Protein AF-A0A2H0RAU2-F1 (afdb_monomer_lite)

pLDDT: mean 83.81, std 12.38, range [54.09, 98.19]

Organism: NCBI:txid1975090

Secondary structure (DSSP, 8-state):
---------HHHHHHHHHHHHHTTS-HHHHHHHHHHHHHHHHHHHHHHS-HHHHHHHHHHHHHHTT-PPPTTTTT-HHHHH--

Structure (mmCIF, N/CA/C/O backbone):
data_AF-A0A2H0RAU2-F1
#
_entry.id   AF-A0A2H0RAU2-F1
#
loop_
_atom_site.group_PDB
_atom_site.id
_atom_site.type_symbol
_atom_site.label_atom_id
_atom_site.label_alt_id
_atom_site.label_comp_id
_atom_site.label_asym_id
_atom_site.label_entity_id
_atom_site.label_seq_id
_atom_site.pdbx_PDB_ins_code
_atom_site.Cartn_x
_atom_site.Cartn_y
_atom_site.Cartn_z
_atom_site.occupancy
_atom_site.B_iso_or_equiv
_atom_site.auth_seq_id
_atom_site.auth_comp_id
_atom_site.auth_asym_id
_atom_site.auth_atom_id
_atom_site.pdbx_PDB_model_num
ATOM 1 N N . MET A 1 1 ? -11.860 14.247 -6.152 1.00 77.12 1 MET A N 1
ATOM 2 C CA . MET A 1 1 ? -11.767 12.937 -5.468 1.00 77.12 1 MET A CA 1
ATOM 3 C C . MET A 1 1 ? -12.947 12.110 -5.926 1.00 77.12 1 MET A C 1
ATOM 5 O O . MET A 1 1 ? -14.067 12.589 -5.804 1.00 77.12 1 MET A O 1
ATOM 9 N N . GLU A 1 2 ? -12.703 10.918 -6.456 1.00 92.06 2 GLU A N 1
ATOM 10 C CA . GLU A 1 2 ? -13.767 9.977 -6.815 1.00 92.06 2 GLU A CA 1
ATOM 11 C C . GLU A 1 2 ? -14.062 9.051 -5.631 1.00 92.06 2 GLU A C 1
ATOM 13 O O . GLU A 1 2 ? -13.166 8.715 -4.850 1.00 92.06 2 GLU A O 1
ATOM 18 N N . ARG A 1 3 ? -15.334 8.680 -5.450 1.00 91.62 3 ARG A N 1
ATOM 19 C CA . ARG A 1 3 ? -15.748 7.748 -4.397 1.00 91.62 3 ARG A CA 1
ATOM 20 C C . ARG A 1 3 ? -15.792 6.339 -4.971 1.00 91.62 3 ARG A C 1
ATOM 22 O O . ARG A 1 3 ? -16.670 6.032 -5.767 1.00 91.62 3 ARG A O 1
ATOM 29 N N . THR A 1 4 ? -14.920 5.472 -4.474 1.00 93.50 4 THR A N 1
ATOM 30 C CA . THR A 1 4 ? -14.903 4.050 -4.836 1.00 93.50 4 THR A CA 1
ATOM 31 C C . THR A 1 4 ? -15.479 3.209 -3.701 1.00 93.50 4 THR A C 1
ATOM 33 O O . THR A 1 4 ? -15.172 3.436 -2.528 1.00 93.50 4 THR A O 1
ATOM 36 N N . GLN A 1 5 ? -16.323 2.237 -4.043 1.00 94.25 5 GLN A N 1
ATOM 37 C CA . GLN A 1 5 ? -16.814 1.214 -3.121 1.00 94.25 5 GLN A CA 1
ATOM 38 C C . GLN A 1 5 ? -16.121 -0.110 -3.440 1.00 94.25 5 GLN A C 1
ATOM 40 O O . GLN A 1 5 ? -16.001 -0.478 -4.605 1.00 94.25 5 GLN A O 1
ATOM 45 N N . ILE A 1 6 ? -15.659 -0.811 -2.407 1.00 93.31 6 ILE A N 1
ATOM 46 C CA . ILE A 1 6 ? -15.014 -2.119 -2.535 1.00 93.31 6 ILE A CA 1
ATOM 47 C C . ILE A 1 6 ? -15.705 -3.114 -1.611 1.00 93.31 6 ILE A C 1
ATOM 49 O O . ILE A 1 6 ? -16.049 -2.784 -0.474 1.00 93.31 6 ILE A O 1
ATOM 53 N N . TYR A 1 7 ? -15.898 -4.332 -2.101 1.00 96.56 7 TYR A N 1
ATOM 54 C CA . TYR A 1 7 ? -16.401 -5.437 -1.296 1.00 96.56 7 TYR A CA 1
ATOM 55 C C . TYR A 1 7 ? -15.228 -6.176 -0.664 1.00 96.56 7 TYR A C 1
ATOM 57 O O . TYR A 1 7 ? -14.260 -6.515 -1.340 1.00 96.56 7 TYR A O 1
ATOM 65 N N . LEU A 1 8 ? -15.324 -6.423 0.640 1.00 96.00 8 LEU A N 1
ATOM 66 C CA . LEU A 1 8 ? -14.299 -7.106 1.420 1.00 96.00 8 LEU A CA 1
ATOM 67 C C . LEU A 1 8 ? -14.932 -8.251 2.199 1.00 96.00 8 LEU A C 1
ATOM 69 O O . LEU A 1 8 ? -16.057 -8.136 2.692 1.00 96.00 8 LEU A O 1
ATOM 73 N N . LYS A 1 9 ? -14.182 -9.341 2.360 1.00 98.19 9 LYS A N 1
ATOM 74 C CA . LYS A 1 9 ? -14.540 -10.377 3.330 1.00 98.19 9 LYS A CA 1
ATOM 75 C C . LYS A 1 9 ? -14.438 -9.804 4.743 1.00 98.19 9 LYS A C 1
ATOM 77 O O . LYS A 1 9 ? -13.642 -8.899 4.999 1.00 98.19 9 LYS A O 1
ATOM 82 N N . LYS A 1 10 ? -15.203 -10.370 5.679 1.00 97.00 10 LYS A N 1
ATOM 83 C CA . LYS A 1 10 ? -15.217 -9.928 7.082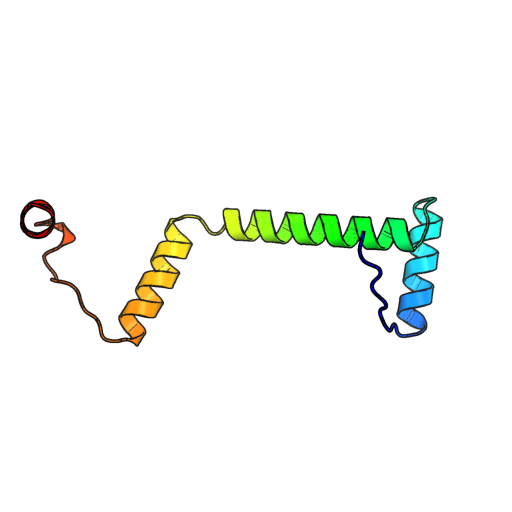 1.00 97.00 10 LYS A CA 1
ATOM 84 C C . LYS A 1 10 ? -13.807 -9.889 7.690 1.00 97.00 10 LYS A C 1
ATOM 86 O O . LYS A 1 10 ? -13.403 -8.860 8.216 1.00 97.00 10 LYS A O 1
ATOM 91 N N . GLU A 1 11 ? -13.040 -10.960 7.498 1.00 97.94 11 GLU A N 1
ATOM 92 C CA . GLU A 1 11 ? -11.653 -11.098 7.969 1.00 97.94 11 GLU A CA 1
ATOM 93 C C . GLU A 1 11 ? -10.739 -9.974 7.457 1.00 97.94 11 GLU A C 1
ATOM 95 O O . GLU A 1 11 ? -9.933 -9.426 8.204 1.00 97.94 11 GLU A O 1
ATOM 100 N N . GLN A 1 12 ? -10.900 -9.574 6.191 1.00 96.50 12 GLN A N 1
ATOM 101 C CA . GLN A 1 12 ? -10.127 -8.483 5.592 1.00 96.50 12 GLN A CA 1
ATOM 102 C C . GLN A 1 12 ? -10.519 -7.130 6.196 1.00 96.50 12 GLN A C 1
ATOM 104 O O . GLN A 1 12 ? -9.658 -6.293 6.460 1.00 96.50 12 GLN A O 1
ATOM 109 N N . GLY A 1 13 ? -11.816 -6.916 6.438 1.00 96.38 13 GLY A N 1
ATOM 110 C CA . GLY A 1 13 ? -12.312 -5.710 7.098 1.00 96.38 13 GLY A CA 1
ATOM 111 C C . GLY A 1 13 ? -11.797 -5.573 8.531 1.00 96.38 13 GLY A C 1
ATOM 112 O O . GLY A 1 13 ? -11.395 -4.481 8.936 1.00 96.38 13 GLY A O 1
ATOM 113 N N . ASP A 1 14 ? -11.768 -6.673 9.281 1.00 97.69 14 ASP A N 1
ATOM 114 C CA . ASP A 1 14 ? -11.274 -6.695 10.658 1.00 97.69 14 ASP A CA 1
ATOM 115 C C . ASP A 1 14 ? -9.755 -6.474 10.709 1.00 97.69 14 ASP A C 1
ATOM 117 O O . ASP A 1 14 ? -9.287 -5.626 11.472 1.00 97.69 14 ASP A O 1
ATOM 121 N N . PHE A 1 15 ? -9.003 -7.107 9.803 1.00 97.38 15 PHE A N 1
ATOM 122 C CA . PHE A 1 15 ? -7.570 -6.856 9.636 1.00 97.38 15 PHE A CA 1
ATOM 123 C C . PHE A 1 15 ? -7.269 -5.374 9.363 1.00 97.38 15 PHE A C 1
ATOM 125 O O . PHE A 1 15 ? -6.422 -4.771 10.022 1.00 97.38 15 PHE A O 1
ATOM 132 N N . LEU A 1 16 ? -7.987 -4.744 8.426 1.00 96.44 16 LEU A N 1
ATOM 133 C CA . LEU A 1 16 ? -7.772 -3.333 8.091 1.00 96.44 16 LEU A CA 1
ATOM 134 C C . LEU A 1 16 ? -8.065 -2.395 9.269 1.00 96.44 16 LEU A C 1
ATOM 136 O O . LEU A 1 16 ? -7.359 -1.401 9.442 1.00 96.44 16 LEU A O 1
ATOM 140 N N . LYS A 1 17 ? -9.079 -2.698 10.090 1.00 96.69 17 LYS A N 1
ATOM 141 C CA . LYS A 1 17 ? -9.378 -1.925 11.307 1.00 96.69 17 LYS A CA 1
ATOM 142 C C . LYS A 1 17 ? -8.260 -2.041 12.333 1.00 96.69 17 LYS A C 1
ATOM 144 O O . LYS A 1 17 ? -7.844 -1.022 12.880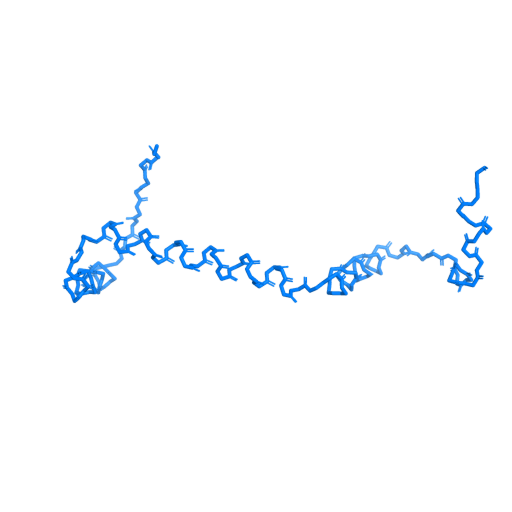 1.00 96.69 17 LYS A O 1
ATOM 149 N N . GLU A 1 18 ? -7.759 -3.251 12.569 1.00 97.81 18 GLU A N 1
ATOM 150 C CA . GLU A 1 18 ? -6.659 -3.486 13.504 1.00 97.81 18 GLU A CA 1
ATOM 151 C C . GLU A 1 18 ? -5.398 -2.727 13.072 1.00 97.81 18 GLU A C 1
ATOM 153 O O . GLU A 1 18 ? -4.773 -2.031 13.875 1.00 97.81 18 GLU A O 1
ATOM 158 N N . GLN A 1 19 ? -5.053 -2.795 11.784 1.00 97.12 19 GLN A N 1
ATOM 159 C CA . GLN A 1 19 ? -3.898 -2.077 11.251 1.00 97.12 19 GLN A CA 1
ATOM 160 C C . GLN A 1 19 ? -4.082 -0.559 11.317 1.00 97.12 19 GLN A C 1
ATOM 162 O O . GLN A 1 19 ? -3.161 0.153 11.718 1.00 97.12 19 GLN A O 1
ATOM 167 N N . ALA A 1 20 ? -5.268 -0.045 10.988 1.00 96.69 20 ALA A N 1
ATOM 168 C CA . ALA A 1 20 ? -5.555 1.381 11.105 1.00 96.69 20 ALA A CA 1
ATOM 169 C C . ALA A 1 20 ? -5.438 1.866 12.561 1.00 96.69 20 ALA A C 1
ATOM 171 O O . ALA A 1 20 ? -4.850 2.920 12.812 1.00 96.69 20 ALA A O 1
ATOM 172 N N . TYR A 1 21 ? -5.912 1.063 13.519 1.00 97.56 21 TYR A N 1
ATOM 173 C CA . TYR A 1 21 ? -5.783 1.344 14.947 1.00 97.56 21 TYR A CA 1
ATOM 174 C C . TYR A 1 21 ? -4.317 1.384 15.397 1.00 97.56 21 TYR A C 1
ATOM 176 O O . TYR A 1 21 ? -3.889 2.372 15.995 1.00 97.56 21 TYR A O 1
ATOM 184 N N . LYS A 1 22 ? -3.516 0.369 15.036 1.00 96.88 22 LYS A N 1
ATOM 185 C CA . LYS A 1 22 ? -2.068 0.327 15.325 1.00 96.88 22 LYS A CA 1
ATOM 186 C C . LYS A 1 22 ? -1.331 1.548 14.766 1.00 96.88 22 LYS A C 1
ATOM 188 O O . LYS A 1 22 ? -0.463 2.102 15.432 1.00 96.88 22 LYS A O 1
ATOM 193 N N . ASN A 1 23 ? -1.727 2.006 13.579 1.00 94.44 23 ASN A N 1
ATOM 194 C CA . ASN A 1 23 ? -1.152 3.173 12.908 1.00 94.44 23 ASN A CA 1
ATOM 195 C C . ASN A 1 23 ? -1.797 4.511 13.322 1.00 94.44 23 ASN A C 1
ATOM 197 O O . ASN A 1 23 ? -1.503 5.539 12.711 1.00 94.44 23 ASN A O 1
ATOM 201 N N . LYS A 1 24 ? -2.682 4.519 14.333 1.00 96.88 24 LYS A N 1
ATOM 202 C CA . LYS A 1 24 ? -3.396 5.709 14.837 1.00 96.88 24 LYS A CA 1
ATOM 203 C C . LYS A 1 24 ? -4.039 6.540 13.717 1.00 96.88 24 LYS A C 1
ATOM 205 O O . LYS A 1 24 ? -3.962 7.767 13.699 1.00 96.88 24 LYS A O 1
ATOM 210 N N . THR A 1 25 ? -4.652 5.862 12.752 1.00 97.06 25 THR A N 1
ATOM 211 C CA . THR A 1 25 ? -5.204 6.474 11.540 1.00 97.06 25 THR A CA 1
ATOM 212 C C . THR A 1 25 ? -6.579 5.892 11.211 1.00 97.06 25 THR A C 1
ATOM 214 O O . THR A 1 25 ? -7.034 4.938 11.838 1.00 97.06 25 THR A O 1
ATOM 217 N N . SER A 1 26 ? -7.277 6.463 10.228 1.00 97.00 26 SER A N 1
ATOM 218 C CA . SER A 1 26 ? -8.542 5.898 9.747 1.00 97.00 26 SER A CA 1
ATOM 219 C C . SER A 1 26 ? -8.301 4.796 8.719 1.00 97.00 26 SER A C 1
ATOM 221 O O . SER A 1 26 ? -7.331 4.846 7.960 1.00 97.00 26 SER A O 1
ATOM 223 N N . VAL A 1 27 ? -9.228 3.838 8.626 1.00 94.69 27 VAL A N 1
ATOM 224 C CA . VAL A 1 27 ? -9.172 2.755 7.626 1.00 94.69 27 VAL A CA 1
ATOM 225 C C . VAL A 1 27 ? -9.012 3.319 6.211 1.00 94.69 27 VAL A C 1
ATOM 227 O O . VAL A 1 27 ? -8.142 2.883 5.467 1.00 94.69 27 VAL A O 1
ATOM 230 N N . SER A 1 28 ? -9.759 4.368 5.857 1.00 94.81 28 SER A N 1
ATOM 231 C CA . SER A 1 28 ? -9.652 5.002 4.536 1.00 94.81 28 SER A CA 1
ATOM 232 C C . SER A 1 28 ? -8.299 5.674 4.291 1.00 94.81 28 SER A C 1
ATOM 234 O O . SER A 1 28 ? -7.837 5.741 3.154 1.00 94.81 28 SER A O 1
ATOM 236 N N . LYS A 1 29 ? -7.655 6.231 5.326 1.00 95.25 29 LYS A N 1
ATOM 237 C CA . LYS A 1 29 ? -6.314 6.821 5.193 1.00 95.25 29 LYS A CA 1
ATOM 238 C C . LYS A 1 29 ? -5.247 5.729 5.085 1.00 95.25 29 LYS A C 1
ATOM 240 O O . LYS A 1 29 ? -4.339 5.871 4.276 1.00 95.25 29 LYS A O 1
ATOM 245 N N . PHE A 1 30 ? -5.407 4.634 5.822 1.00 95.75 30 PHE A N 1
ATOM 246 C CA . PHE A 1 30 ? -4.539 3.464 5.733 1.00 95.75 30 PHE A CA 1
ATOM 247 C C . PHE A 1 30 ? -4.600 2.794 4.352 1.00 95.75 30 PHE A C 1
ATOM 249 O O . PHE A 1 30 ? -3.561 2.573 3.740 1.00 95.75 30 PHE A O 1
ATOM 256 N N . ILE A 1 31 ? -5.806 2.558 3.818 1.00 95.25 31 ILE A N 1
ATOM 257 C CA . ILE A 1 31 ? -5.990 1.984 2.475 1.00 95.25 31 ILE A CA 1
ATOM 258 C C . ILE A 1 31 ? -5.325 2.866 1.416 1.00 95.25 31 ILE A C 1
ATOM 260 O O . ILE A 1 31 ? -4.574 2.353 0.596 1.00 95.25 31 ILE A O 1
ATOM 264 N N . ARG A 1 32 ? -5.556 4.187 1.455 1.00 95.06 32 ARG A N 1
ATOM 265 C CA . ARG A 1 32 ? -4.913 5.121 0.515 1.00 95.06 32 ARG A CA 1
ATOM 266 C C . ARG A 1 32 ? -3.394 5.030 0.579 1.00 95.06 32 ARG A C 1
ATOM 268 O O . ARG A 1 32 ? -2.768 4.861 -0.453 1.00 95.06 32 ARG A O 1
ATOM 275 N N . HIS A 1 33 ? -2.828 5.031 1.783 1.00 94.69 33 HIS A N 1
ATOM 276 C CA . HIS A 1 33 ? -1.385 4.909 1.957 1.00 94.69 33 HIS A CA 1
ATOM 277 C C . HIS A 1 33 ? -0.820 3.610 1.359 1.00 94.69 33 HIS A C 1
ATOM 279 O O . HIS A 1 33 ? 0.201 3.648 0.681 1.00 94.69 33 HIS A O 1
ATOM 285 N N . ILE A 1 34 ? -1.494 2.471 1.556 1.00 94.62 34 ILE A N 1
ATOM 286 C CA . ILE A 1 34 ? -1.079 1.198 0.945 1.00 94.62 34 ILE A CA 1
ATOM 287 C C . ILE A 1 34 ? -1.146 1.271 -0.582 1.00 94.62 34 ILE A C 1
ATOM 289 O O . ILE A 1 34 ? -0.223 0.810 -1.253 1.00 94.62 34 ILE A O 1
ATOM 293 N N . VAL A 1 35 ? -2.227 1.830 -1.130 1.00 94.44 35 VAL A N 1
ATOM 294 C CA . VAL A 1 35 ? -2.388 1.991 -2.581 1.00 94.44 35 VAL A CA 1
ATOM 295 C C . VAL A 1 35 ? -1.272 2.871 -3.141 1.00 94.44 35 VAL A C 1
ATOM 297 O O . VAL A 1 35 ? -0.634 2.476 -4.112 1.00 94.44 35 VAL A O 1
ATOM 300 N N . ASP A 1 36 ? -0.967 3.993 -2.489 1.00 95.06 36 ASP A N 1
ATOM 301 C CA . ASP A 1 36 ? 0.114 4.895 -2.896 1.00 95.06 36 ASP A CA 1
ATOM 302 C C . ASP A 1 36 ? 1.472 4.177 -2.902 1.00 95.06 36 ASP A C 1
ATOM 304 O O . ASP A 1 36 ? 2.228 4.286 -3.868 1.00 95.06 36 ASP A O 1
ATOM 308 N N . LEU A 1 37 ? 1.768 3.391 -1.860 1.00 93.38 37 LEU A N 1
ATOM 309 C CA . LEU A 1 37 ? 2.996 2.596 -1.787 1.00 93.38 37 LEU A CA 1
ATOM 310 C C . LEU A 1 37 ? 3.075 1.565 -2.917 1.00 93.38 37 LEU A C 1
ATOM 312 O O . LEU A 1 37 ? 4.127 1.418 -3.536 1.00 93.38 37 LEU A O 1
ATOM 316 N N . LYS A 1 38 ? 1.970 0.875 -3.221 1.00 92.94 38 LYS A N 1
ATOM 317 C CA . LYS A 1 38 ? 1.931 -0.108 -4.310 1.00 92.94 38 LYS A CA 1
ATOM 318 C C . LYS A 1 38 ? 2.083 0.537 -5.683 1.00 92.94 38 LYS A C 1
ATOM 320 O O . LYS A 1 38 ? 2.824 0.019 -6.512 1.00 92.94 38 LYS A O 1
ATOM 325 N N . MET A 1 39 ? 1.467 1.696 -5.901 1.00 90.75 39 MET A N 1
ATOM 326 C CA . MET A 1 39 ? 1.660 2.469 -7.128 1.00 90.75 39 MET A CA 1
ATOM 327 C C . MET A 1 39 ? 3.115 2.920 -7.288 1.00 90.75 39 MET A C 1
ATOM 329 O O . MET A 1 39 ? 3.672 2.829 -8.380 1.00 90.75 39 MET A O 1
ATOM 333 N N . GLN A 1 40 ? 3.756 3.378 -6.209 1.00 89.38 40 GLN A N 1
ATOM 334 C CA . GLN A 1 40 ? 5.173 3.744 -6.240 1.00 89.38 40 GLN A CA 1
ATOM 335 C C . GLN A 1 40 ? 6.069 2.538 -6.533 1.00 89.38 40 GLN A C 1
ATOM 337 O O . GLN A 1 40 ? 6.981 2.651 -7.350 1.00 89.38 40 GLN A O 1
ATOM 342 N N . GLU A 1 41 ? 5.797 1.387 -5.916 1.00 87.75 41 GLU A N 1
ATOM 343 C CA . GLU A 1 41 ? 6.528 0.142 -6.160 1.00 87.75 41 GLU A CA 1
ATOM 344 C C . GLU A 1 41 ? 6.425 -0.288 -7.630 1.00 87.75 41 GLU A C 1
ATOM 346 O O . GLU A 1 41 ? 7.446 -0.568 -8.255 1.00 87.75 41 GLU A O 1
ATOM 351 N N . GLU A 1 42 ? 5.229 -0.250 -8.226 1.00 82.62 42 GLU A N 1
ATOM 352 C CA . GLU A 1 42 ? 5.048 -0.539 -9.652 1.00 82.62 42 GLU A CA 1
ATOM 353 C C . GLU A 1 42 ? 5.792 0.442 -10.557 1.00 82.62 42 GLU A C 1
ATOM 355 O O . GLU A 1 42 ? 6.3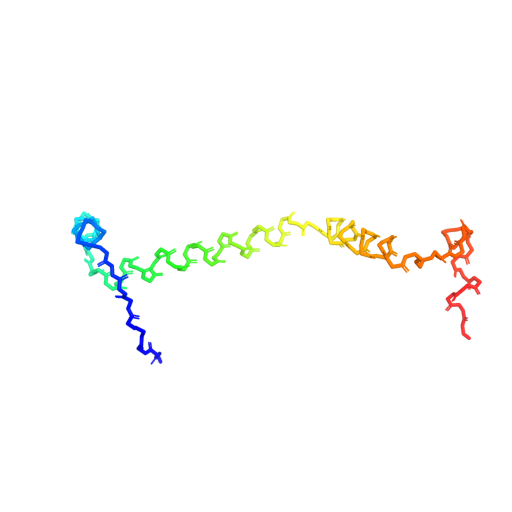98 0.030 -11.544 1.00 82.62 42 GLU A O 1
ATOM 360 N N . VAL A 1 43 ? 5.771 1.739 -10.241 1.00 77.50 43 VAL A N 1
ATOM 361 C CA . VAL A 1 43 ? 6.511 2.746 -11.014 1.00 77.50 43 VAL A CA 1
ATOM 362 C C . VAL A 1 43 ? 8.015 2.499 -10.911 1.00 77.50 43 VAL A C 1
ATOM 364 O O . VAL A 1 43 ? 8.716 2.590 -11.917 1.00 77.50 43 VAL A O 1
ATOM 367 N N . ILE A 1 44 ? 8.521 2.154 -9.726 1.00 71.94 44 ILE A N 1
ATOM 368 C CA . ILE A 1 44 ? 9.931 1.810 -9.526 1.00 71.94 44 ILE A CA 1
ATOM 369 C C . ILE A 1 44 ? 10.282 0.533 -10.289 1.00 71.94 44 ILE A C 1
ATOM 371 O O . ILE A 1 44 ? 11.307 0.519 -10.957 1.00 71.94 44 ILE A O 1
ATOM 375 N N . LEU A 1 45 ? 9.445 -0.507 -10.252 1.00 69.88 45 LEU A N 1
ATOM 376 C CA . LEU A 1 45 ? 9.652 -1.750 -11.004 1.00 69.88 45 LEU A CA 1
ATOM 377 C C . LEU A 1 45 ? 9.632 -1.514 -12.517 1.00 69.88 45 LEU A C 1
ATOM 379 O O . LEU A 1 45 ? 10.519 -1.993 -13.218 1.00 69.88 45 LEU A O 1
ATOM 383 N N . LYS A 1 46 ? 8.688 -0.711 -13.018 1.00 65.44 46 LYS A N 1
ATOM 384 C CA . LYS A 1 46 ? 8.628 -0.306 -14.431 1.00 65.44 46 LYS A CA 1
ATOM 385 C C . LYS A 1 46 ? 9.834 0.533 -14.851 1.00 65.44 46 LYS A C 1
ATOM 387 O O . LYS A 1 46 ? 10.274 0.410 -15.982 1.00 65.44 46 LYS A O 1
ATOM 392 N N . ARG A 1 47 ? 10.385 1.359 -13.955 1.00 61.91 47 ARG A N 1
ATOM 393 C CA . ARG A 1 47 ? 11.634 2.107 -14.196 1.00 61.91 47 ARG A CA 1
ATOM 394 C C . ARG A 1 47 ? 12.889 1.240 -14.054 1.00 61.91 47 ARG A C 1
ATOM 396 O O . ARG A 1 47 ? 13.899 1.545 -14.678 1.00 61.91 47 ARG A O 1
ATOM 403 N N . LYS A 1 48 ? 12.845 0.197 -13.216 1.00 56.44 48 LYS A N 1
ATOM 404 C CA . LYS A 1 48 ? 13.927 -0.783 -13.021 1.00 56.44 48 LYS A CA 1
ATOM 405 C C . LYS A 1 48 ? 14.020 -1.790 -14.156 1.00 56.44 48 LYS A C 1
ATOM 407 O O . LYS A 1 48 ? 15.126 -2.259 -14.402 1.00 56.44 48 LYS A O 1
ATOM 412 N N . LYS A 1 49 ? 12.912 -2.077 -14.849 1.00 54.09 49 LYS A N 1
ATOM 413 C CA . LYS A 1 49 ? 12.953 -2.579 -16.223 1.00 54.09 49 LYS A CA 1
ATOM 414 C C . LYS A 1 49 ? 13.628 -1.499 -17.068 1.00 54.09 49 LYS A C 1
ATOM 416 O O . LYS A 1 49 ? 12.986 -0.559 -17.529 1.00 54.09 49 LYS A O 1
ATOM 421 N N . GLY A 1 50 ? 14.954 -1.545 -17.136 1.00 59.00 50 GLY A N 1
ATOM 422 C CA . GLY A 1 50 ? 15.746 -0.556 -17.855 1.00 59.00 50 GLY A CA 1
ATOM 423 C C . GLY A 1 50 ? 15.416 -0.574 -19.346 1.00 59.00 50 GLY A C 1
ATOM 424 O O . GLY A 1 50 ? 14.756 -1.489 -19.836 1.00 59.00 50 GLY A O 1
ATOM 425 N N . GLY A 1 51 ? 15.933 0.404 -20.095 1.00 59.56 51 GLY A N 1
ATOM 426 C CA . GLY A 1 51 ? 15.779 0.434 -21.555 1.00 59.56 51 GLY A CA 1
ATOM 427 C C . GLY A 1 51 ? 16.166 -0.889 -22.229 1.00 59.56 51 GLY A C 1
ATOM 428 O O . GLY A 1 51 ? 15.548 -1.261 -23.213 1.00 59.56 51 GLY A O 1
ATOM 429 N N . ALA A 1 52 ? 17.106 -1.645 -21.652 1.00 61.75 52 ALA A N 1
ATOM 430 C CA . ALA A 1 52 ? 17.478 -2.978 -22.119 1.00 61.75 52 ALA A CA 1
ATOM 431 C C . ALA A 1 52 ? 16.338 -4.011 -22.021 1.00 61.75 52 ALA A C 1
ATOM 433 O O . ALA A 1 52 ? 16.130 -4.749 -22.974 1.00 61.75 52 ALA A O 1
ATOM 434 N N . ASP A 1 53 ? 15.566 -4.035 -20.930 1.00 66.69 53 ASP A N 1
ATOM 435 C CA . ASP A 1 53 ? 14.444 -4.975 -20.782 1.00 66.69 53 ASP A CA 1
ATOM 436 C C . ASP A 1 53 ? 13.288 -4.609 -21.717 1.00 66.69 53 ASP A C 1
ATOM 438 O O . ASP A 1 53 ? 12.667 -5.487 -22.305 1.00 66.69 53 ASP A O 1
ATOM 442 N N . TYR A 1 54 ? 13.040 -3.310 -21.919 1.00 70.75 54 TYR A N 1
ATOM 443 C CA . TYR A 1 54 ? 12.086 -2.839 -22.927 1.00 70.75 54 TYR A CA 1
ATOM 444 C C . TYR A 1 54 ? 12.523 -3.213 -24.351 1.00 70.75 54 TYR A C 1
ATOM 446 O O . TYR A 1 54 ? 11.705 -3.653 -25.152 1.00 70.75 54 TYR A O 1
ATOM 454 N N . LEU A 1 55 ? 13.816 -3.074 -24.665 1.00 69.69 55 LEU A N 1
ATOM 455 C CA . LEU A 1 55 ? 14.369 -3.485 -25.956 1.00 69.69 55 LEU A CA 1
ATOM 456 C C . LEU A 1 55 ? 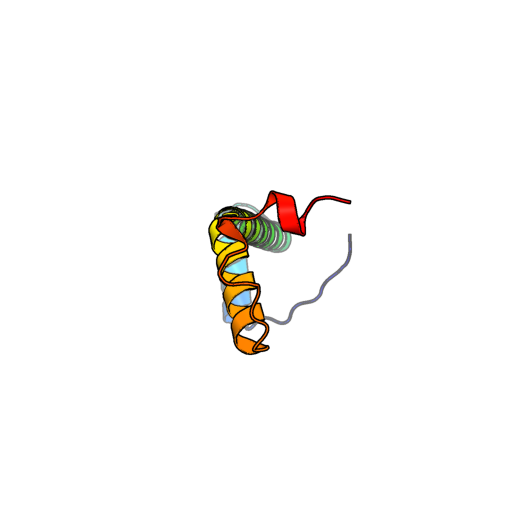14.245 -4.999 -26.161 1.00 69.69 55 LEU A C 1
ATOM 458 O O . LEU A 1 55 ? 13.915 -5.423 -27.262 1.00 69.69 55 LEU A O 1
ATOM 462 N N . MET A 1 56 ? 14.450 -5.806 -25.118 1.00 76.94 56 MET A N 1
ATOM 463 C CA . MET A 1 56 ? 14.249 -7.256 -25.193 1.00 76.94 56 MET A CA 1
ATOM 464 C C . MET A 1 56 ? 12.771 -7.629 -25.357 1.00 76.94 56 MET A C 1
ATOM 466 O O . MET A 1 56 ? 12.457 -8.499 -26.164 1.00 76.94 56 MET A O 1
ATOM 470 N N . ASP A 1 57 ? 11.859 -6.956 -24.648 1.00 77.69 57 ASP A N 1
ATOM 471 C CA . ASP A 1 57 ? 10.412 -7.151 -24.808 1.00 77.69 57 ASP A CA 1
ATOM 472 C C . ASP A 1 57 ? 9.973 -6.822 -26.255 1.00 77.69 57 ASP A C 1
ATOM 474 O O . ASP A 1 57 ? 9.216 -7.590 -26.852 1.00 77.69 57 ASP A O 1
ATOM 478 N N . LEU A 1 58 ? 10.525 -5.756 -26.851 1.00 74.62 58 LEU A N 1
ATOM 479 C CA . LEU A 1 58 ? 10.295 -5.376 -28.250 1.00 74.62 58 LEU A CA 1
ATOM 480 C C . LEU A 1 58 ? 10.873 -6.405 -29.238 1.00 74.62 58 LEU A C 1
ATOM 482 O O . LEU A 1 58 ? 10.208 -6.777 -30.200 1.00 74.62 58 LEU A O 1
ATOM 486 N N . VAL A 1 59 ? 12.096 -6.896 -29.005 1.00 77.19 59 VAL A N 1
ATOM 487 C CA . VAL A 1 59 ? 12.716 -7.939 -29.843 1.00 77.19 59 VAL A CA 1
ATOM 488 C C . VAL A 1 59 ? 11.880 -9.219 -29.814 1.00 77.19 59 VAL A C 1
ATOM 490 O O . VAL A 1 59 ? 11.586 -9.774 -30.867 1.00 77.19 59 VAL A O 1
ATOM 493 N N . ASN A 1 60 ? 11.412 -9.635 -28.635 1.00 78.12 60 ASN A N 1
ATOM 494 C CA . ASN A 1 60 ? 10.546 -10.807 -28.484 1.00 78.12 60 ASN A CA 1
ATOM 495 C C . ASN A 1 60 ? 9.179 -10.635 -29.172 1.00 78.12 60 ASN A C 1
ATOM 497 O O . ASN A 1 60 ? 8.521 -11.615 -29.517 1.00 78.12 60 ASN A O 1
ATOM 501 N N . GLU A 1 61 ? 8.677 -9.408 -29.306 1.00 76.75 61 GLU A N 1
ATOM 502 C CA . GLU A 1 61 ? 7.460 -9.102 -30.067 1.00 76.75 61 GLU A CA 1
ATOM 503 C C . GLU A 1 61 ? 7.710 -9.187 -31.577 1.00 76.75 61 GLU A C 1
ATOM 505 O O . GLU A 1 61 ? 6.995 -9.905 -32.269 1.00 76.75 61 GLU A O 1
ATOM 510 N N . VAL A 1 62 ? 8.793 -8.578 -32.062 1.00 77.31 62 VAL A N 1
ATOM 511 C CA . VAL A 1 62 ? 9.208 -8.609 -33.474 1.00 77.31 62 VAL A CA 1
ATOM 512 C C . VAL A 1 62 ? 9.522 -10.034 -33.958 1.00 77.31 62 VAL A C 1
ATOM 514 O O . VAL A 1 62 ? 9.124 -10.407 -35.061 1.00 77.31 62 VAL A O 1
ATOM 517 N N . GLU A 1 63 ? 10.167 -10.863 -33.129 1.00 73.81 63 GLU A N 1
ATOM 518 C CA . GLU A 1 63 ? 10.421 -12.279 -33.438 1.00 73.81 63 GLU A CA 1
ATOM 519 C C . GLU A 1 63 ? 9.131 -13.105 -33.540 1.00 73.81 63 GLU A C 1
ATOM 521 O O . GLU A 1 63 ? 9.061 -14.033 -34.343 1.00 73.81 63 GLU A O 1
ATOM 526 N N . ARG A 1 64 ? 8.091 -12.771 -32.764 1.00 75.62 64 ARG A N 1
ATOM 527 C CA . ARG A 1 64 ? 6.785 -13.452 -32.841 1.00 75.62 64 ARG A CA 1
ATOM 528 C C . ARG A 1 64 ? 6.018 -13.116 -34.115 1.00 75.62 64 ARG A C 1
ATOM 530 O O . ARG A 1 64 ? 5.206 -13.927 -34.552 1.00 75.62 64 ARG A O 1
ATOM 537 N N . GLU A 1 65 ? 6.265 -11.946 -34.689 1.00 78.56 65 GLU A N 1
ATOM 538 C CA . GLU A 1 65 ? 5.643 -11.496 -35.937 1.00 78.56 65 GLU A CA 1
ATOM 539 C C . GLU A 1 65 ? 6.436 -11.913 -37.191 1.00 78.56 65 GLU A C 1
ATOM 541 O O . GLU A 1 65 ? 6.020 -11.597 -38.304 1.00 78.56 65 GLU A O 1
ATOM 546 N N . ASP A 1 66 ? 7.543 -12.653 -37.030 1.00 72.25 66 ASP A N 1
ATOM 547 C CA . ASP A 1 66 ? 8.430 -13.126 -38.110 1.00 72.25 66 ASP A CA 1
ATOM 548 C C . ASP A 1 66 ? 9.054 -11.975 -38.937 1.00 72.25 66 ASP A C 1
ATOM 550 O O . ASP A 1 66 ? 9.444 -12.122 -40.099 1.00 72.25 66 ASP A O 1
ATOM 554 N N . ILE A 1 67 ? 9.153 -10.785 -38.331 1.00 71.19 67 ILE A N 1
ATOM 555 C CA . ILE A 1 67 ? 9.677 -9.577 -38.972 1.00 71.19 67 ILE A CA 1
ATOM 556 C C . ILE A 1 67 ? 11.185 -9.511 -38.727 1.00 71.19 67 ILE A C 1
ATOM 558 O O . ILE A 1 67 ? 11.653 -9.080 -37.676 1.00 71.19 67 ILE A O 1
ATOM 562 N N . TYR A 1 68 ? 11.981 -9.893 -39.724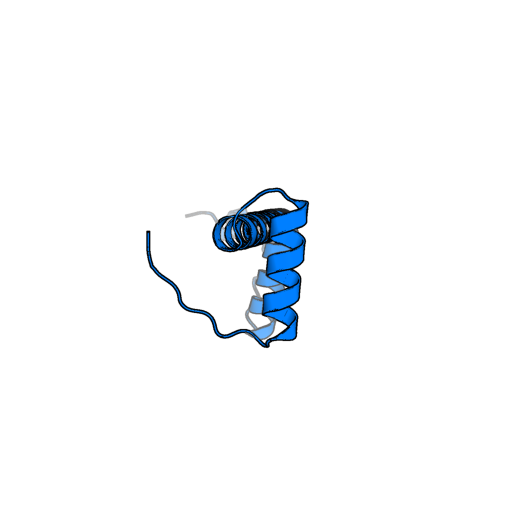 1.00 74.50 68 TYR A N 1
ATOM 563 C CA . TYR A 1 68 ? 13.439 -9.803 -39.641 1.00 74.50 68 TYR A CA 1
ATOM 564 C C . TYR A 1 68 ? 13.977 -8.570 -40.365 1.00 74.50 68 TYR A C 1
ATOM 566 O O . TYR A 1 68 ? 13.737 -8.361 -41.555 1.00 74.50 68 TYR A O 1
ATOM 574 N N . GLY A 1 69 ? 14.768 -7.768 -39.651 1.00 72.62 69 GLY A N 1
ATOM 575 C CA . GLY A 1 69 ? 15.554 -6.695 -40.252 1.00 72.62 69 GLY A CA 1
ATOM 576 C C . GLY A 1 69 ? 16.772 -7.221 -41.030 1.00 72.62 69 GLY A C 1
ATOM 577 O O . GLY A 1 69 ? 17.160 -8.387 -40.895 1.00 72.62 69 GLY A O 1
ATOM 578 N N . PRO A 1 70 ? 17.431 -6.367 -41.830 1.00 79.62 70 PRO A N 1
ATOM 579 C CA . PRO A 1 70 ? 18.674 -6.724 -42.505 1.00 79.62 70 PRO A CA 1
ATOM 580 C C . PRO A 1 70 ? 19.737 -7.186 -41.498 1.00 79.62 70 PRO A C 1
ATOM 582 O O . PRO A 1 70 ? 20.037 -6.487 -40.531 1.00 79.62 70 PRO A O 1
ATOM 585 N N . LYS A 1 71 ? 20.354 -8.353 -41.728 1.00 79.81 71 LYS A N 1
ATOM 586 C CA . LYS A 1 71 ? 21.398 -8.908 -40.836 1.00 79.81 71 LYS A CA 1
ATOM 587 C C . LYS A 1 71 ? 22.631 -8.003 -40.717 1.00 79.81 71 LYS A C 1
ATOM 589 O O . LYS A 1 71 ? 23.419 -8.138 -39.785 1.00 79.81 71 LYS A O 1
ATOM 594 N N . ASP A 1 72 ? 22.812 -7.100 -41.675 1.00 84.69 72 ASP A N 1
ATOM 595 C CA . ASP A 1 72 ? 23.893 -6.125 -41.735 1.00 84.69 72 ASP A CA 1
ATOM 596 C C . ASP A 1 72 ? 23.507 -4.749 -41.166 1.00 84.69 72 ASP A C 1
ATOM 598 O O . ASP A 1 72 ? 24.356 -3.861 -41.153 1.00 84.69 72 ASP A O 1
ATOM 602 N N . LEU A 1 73 ? 22.280 -4.568 -40.656 1.00 80.44 73 LEU A N 1
ATOM 603 C CA . LEU A 1 73 ? 21.772 -3.288 -40.143 1.00 80.44 73 LEU A CA 1
ATOM 604 C C . LEU A 1 73 ? 22.701 -2.675 -39.086 1.00 80.44 73 LEU A C 1
ATOM 606 O O . LEU A 1 73 ? 23.014 -1.491 -39.153 1.00 80.44 73 LEU A O 1
ATOM 610 N N . ALA A 1 74 ? 23.213 -3.493 -38.160 1.00 77.62 74 ALA A N 1
ATOM 611 C CA . ALA A 1 74 ? 24.129 -3.036 -37.113 1.00 77.62 74 ALA A CA 1
ATOM 612 C C . ALA A 1 74 ? 25.490 -2.555 -37.654 1.00 77.62 74 ALA A C 1
ATOM 614 O O . ALA A 1 74 ? 26.149 -1.740 -37.017 1.00 77.62 74 ALA A O 1
ATOM 615 N N . LYS A 1 75 ? 25.926 -3.060 -38.817 1.00 82.75 75 LYS A N 1
ATOM 616 C CA . LYS A 1 75 ? 27.200 -2.678 -39.451 1.00 82.75 75 LYS A CA 1
ATOM 617 C C . LYS A 1 75 ? 27.038 -1.534 -40.449 1.00 82.75 75 LYS A C 1
ATOM 619 O O . LYS A 1 75 ? 27.970 -0.766 -40.638 1.00 82.75 75 LYS A O 1
ATOM 624 N N . ASN A 1 76 ? 25.865 -1.427 -41.067 1.00 81.69 76 ASN A N 1
ATOM 625 C CA . ASN A 1 76 ? 25.577 -0.508 -42.164 1.00 81.69 76 ASN A CA 1
ATOM 626 C C . ASN A 1 76 ? 24.496 0.507 -41.776 1.00 81.69 76 ASN A C 1
ATOM 628 O O . ASN A 1 76 ? 23.640 0.832 -42.593 1.00 81.69 76 ASN A O 1
ATOM 632 N N . HIS A 1 77 ? 24.524 0.999 -40.537 1.00 75.31 77 HIS A 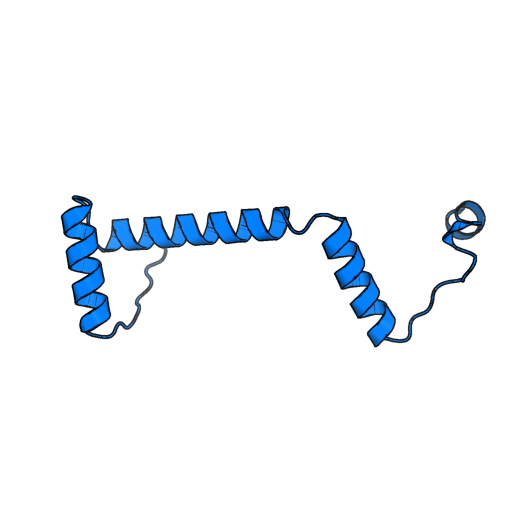N 1
ATOM 633 C CA . HIS A 1 77 ? 23.508 1.911 -40.007 1.00 75.31 77 HIS A CA 1
ATOM 634 C C . HIS A 1 77 ? 23.280 3.118 -40.933 1.00 75.31 77 HIS A C 1
ATOM 636 O O . HIS A 1 77 ? 22.153 3.358 -41.361 1.00 75.31 77 HIS A O 1
ATOM 642 N N . ASP A 1 78 ? 24.362 3.778 -41.358 1.00 81.25 78 ASP A N 1
ATOM 643 C CA . ASP A 1 78 ? 24.304 4.957 -42.229 1.00 81.25 78 ASP A CA 1
ATOM 644 C C . ASP A 1 78 ? 23.600 4.679 -43.561 1.00 81.25 78 ASP A C 1
ATOM 646 O O . ASP A 1 78 ? 22.828 5.504 -44.033 1.00 81.25 78 ASP A O 1
ATOM 650 N N . LYS A 1 79 ? 23.775 3.488 -44.142 1.00 80.75 79 LYS A N 1
ATOM 651 C CA . LYS A 1 79 ? 23.109 3.096 -45.396 1.00 80.75 79 LYS A CA 1
ATOM 652 C C . LYS A 1 79 ? 21.582 3.085 -45.266 1.00 80.75 79 LYS A C 1
ATOM 654 O O . LYS A 1 79 ? 20.890 3.324 -46.251 1.00 80.75 79 LYS A O 1
ATOM 659 N N . TYR A 1 80 ? 21.068 2.767 -44.079 1.00 76.38 80 TYR A N 1
ATOM 660 C CA . TYR A 1 80 ? 19.638 2.590 -43.827 1.00 76.38 80 TYR A CA 1
ATOM 661 C C . TYR A 1 80 ? 18.988 3.798 -43.141 1.00 76.38 80 TYR A C 1
ATOM 663 O O . TYR A 1 80 ? 17.767 3.930 -43.194 1.00 76.38 80 TYR A O 1
ATOM 671 N N . THR A 1 81 ? 19.772 4.683 -42.518 1.00 77.25 81 THR A N 1
ATOM 672 C CA . THR A 1 81 ? 19.260 5.895 -41.855 1.00 77.25 81 THR A CA 1
ATOM 673 C C . THR A 1 81 ? 19.473 7.182 -42.643 1.00 77.25 81 THR A C 1
ATOM 675 O O . THR A 1 81 ? 18.925 8.215 -42.260 1.00 77.25 81 THR A O 1
ATOM 678 N N . TRP A 1 82 ? 20.257 7.155 -43.722 1.00 72.94 82 TRP A N 1
ATOM 679 C CA . TRP A 1 82 ? 20.458 8.329 -44.568 1.00 72.94 82 TRP A CA 1
ATOM 680 C C . TRP A 1 82 ? 19.221 8.613 -45.430 1.00 72.94 82 TRP A C 1
ATOM 682 O O . TRP A 1 82 ? 18.645 7.701 -46.025 1.00 72.94 82 TRP A O 1
ATOM 692 N N . LYS A 1 83 ? 18.824 9.886 -45.493 1.00 57.47 83 LYS A N 1
ATOM 693 C CA . LYS A 1 83 ? 17.719 10.406 -46.304 1.00 57.47 83 LYS A CA 1
ATOM 694 C C . LYS A 1 83 ? 18.242 11.442 -47.288 1.00 57.47 83 LYS A C 1
ATOM 696 O O . LYS A 1 83 ? 19.179 12.177 -46.902 1.00 57.47 83 LYS A O 1
#

Foldseek 3Di:
DDDDDDDDDPVVVVVLVVVCVVVVHDSVVSVVVVVVVVVVVVVVVVVVCDPVVVVVVVVVVCVVVVNDDDPCCVVPVCVVPPD

Radius of gyration: 24.01 Å; chains: 1; bounding box: 44×26×62 Å

Sequence (83 aa):
MERTQIYLKKEQGDFLKEQAYKNKTSVSKFIRHIVDLKMQEEVILKRKKGGADYLMDLVNEVEREDIYGPKDLAKNHDKYTWK